Protein AF-A0AAW1SZ65-F1 (afdb_monomer_lite)

pLDDT: mean 88.44, std 11.39, range [44.0, 95.62]

Organism: NCBI:txid2026836

InterPro domains:
  IPR000554 Small ribosomal subunit protein eS7 [PF01251] (1-65)
  IPR000554 Small ribosomal subunit protein eS7 [PTHR11278] (1-68)

Secondary structure (DSSP, 8-state):
-THHHHHHHHTTS-EEEEEEEEPTTS-EEEEEEEPGGGHHHHGGGHHHHHHHHHHHHS--EEEEPPPS---

Sequence (71 aa):
VQNALLDDLVYPTEIVGRRTRYRLDGSHVMKVYLDPKDRTASEYKLETFGGVYKKLTGKEVTFEFPQQDQL

Radius of gyration: 12.33 Å; chains: 1; bounding box: 32×25×35 Å

Structure (mmCIF, N/CA/C/O backbone):
data_AF-A0AAW1SZ65-F1
#
_entry.id   AF-A0AAW1SZ65-F1
#
loop_
_atom_site.group_PDB
_atom_site.id
_atom_site.type_symbol
_atom_site.label_atom_id
_atom_site.label_alt_id
_atom_site.label_comp_id
_atom_site.label_asym_id
_atom_site.label_entity_id
_atom_site.label_seq_id
_atom_site.pdbx_PDB_ins_code
_atom_site.Cartn_x
_atom_site.Cartn_y
_atom_site.Cartn_z
_atom_site.occupancy
_atom_site.B_iso_or_equiv
_atom_site.auth_seq_id
_atom_site.auth_comp_id
_atom_site.auth_asym_id
_atom_site.auth_atom_id
_atom_site.pdbx_PDB_model_num
ATOM 1 N N . VAL A 1 1 ? -12.529 -9.108 1.137 1.00 54.72 1 VAL A N 1
ATOM 2 C CA . VAL A 1 1 ? -13.010 -8.057 0.207 1.00 54.72 1 VAL A CA 1
ATOM 3 C C . VAL A 1 1 ? -12.050 -6.864 0.120 1.00 54.72 1 VAL A C 1
ATOM 5 O O . VAL A 1 1 ? -11.716 -6.496 -0.990 1.00 54.72 1 VAL A O 1
ATOM 8 N N . GLN A 1 2 ? -11.508 -6.313 1.221 1.00 63.22 2 GLN A N 1
ATOM 9 C CA . GLN A 1 2 ? -10.579 -5.154 1.161 1.00 63.22 2 GLN A CA 1
ATOM 10 C C . GLN A 1 2 ? -9.199 -5.409 0.514 1.00 63.22 2 GLN A C 1
ATOM 12 O O . GLN A 1 2 ? -8.537 -4.451 0.138 1.00 63.22 2 GLN A O 1
ATOM 17 N N . ASN A 1 3 ? -8.769 -6.666 0.357 1.00 65.19 3 ASN A N 1
ATOM 18 C CA . ASN A 1 3 ? -7.460 -6.993 -0.227 1.00 65.19 3 ASN A CA 1
ATOM 19 C C . ASN A 1 3 ? -7.286 -6.486 -1.665 1.00 65.19 3 ASN A C 1
ATOM 21 O O . ASN A 1 3 ? -6.185 -6.071 -1.999 1.00 65.19 3 ASN A O 1
ATOM 25 N N . ALA A 1 4 ? -8.365 -6.459 -2.455 1.00 80.88 4 ALA A N 1
ATOM 26 C CA . ALA A 1 4 ? -8.331 -6.009 -3.847 1.00 80.88 4 ALA A CA 1
ATOM 27 C C . ALA A 1 4 ? -7.896 -4.539 -3.981 1.00 80.88 4 ALA A C 1
ATOM 29 O O . ALA A 1 4 ? -7.221 -4.173 -4.930 1.00 80.88 4 ALA A O 1
ATOM 30 N N . LEU A 1 5 ? -8.207 -3.706 -2.982 1.00 89.06 5 LEU A N 1
ATOM 31 C CA . LEU A 1 5 ? -7.913 -2.275 -3.033 1.00 89.06 5 LEU A CA 1
ATOM 32 C C . LEU A 1 5 ? -6.416 -1.980 -2.884 1.00 89.06 5 LEU A C 1
ATOM 34 O O . LEU A 1 5 ? -5.930 -0.989 -3.415 1.00 89.06 5 LEU A O 1
ATOM 38 N N . LEU A 1 6 ? -5.684 -2.832 -2.157 1.00 91.44 6 LEU A N 1
ATOM 39 C CA . LEU A 1 6 ? -4.229 -2.716 -2.070 1.00 91.44 6 LEU A CA 1
ATOM 40 C C . LEU A 1 6 ? -3.579 -3.090 -3.398 1.00 91.44 6 LEU A C 1
ATOM 42 O O . LEU A 1 6 ? -2.682 -2.375 -3.823 1.00 91.44 6 LEU A O 1
ATOM 46 N N . ASP A 1 7 ? -4.061 -4.158 -4.037 1.00 92.31 7 ASP A N 1
ATOM 47 C CA . ASP A 1 7 ? -3.548 -4.634 -5.323 1.00 92.31 7 ASP A CA 1
ATOM 48 C C . ASP A 1 7 ? -3.779 -3.572 -6.426 1.00 92.31 7 ASP A C 1
ATOM 50 O O . ASP A 1 7 ? -2.864 -3.257 -7.185 1.00 92.31 7 ASP A O 1
ATOM 54 N N . ASP A 1 8 ? -4.947 -2.919 -6.436 1.00 92.25 8 ASP A N 1
ATOM 55 C CA . ASP A 1 8 ? -5.257 -1.826 -7.373 1.00 92.25 8 ASP A CA 1
ATOM 56 C C . ASP A 1 8 ? -4.406 -0.567 -7.135 1.00 92.25 8 ASP A C 1
ATOM 58 O O . ASP A 1 8 ? -4.050 0.147 -8.073 1.00 92.25 8 ASP A O 1
ATOM 62 N N . LEU A 1 9 ? -4.077 -0.268 -5.875 1.00 92.31 9 LEU A N 1
ATOM 63 C CA . LEU A 1 9 ? -3.353 0.949 -5.507 1.00 92.31 9 LEU A CA 1
ATOM 64 C C . LEU A 1 9 ? -1.891 0.923 -5.958 1.00 92.31 9 LEU A C 1
ATOM 66 O O . LEU A 1 9 ? -1.328 1.974 -6.268 1.00 92.31 9 LEU A O 1
ATOM 70 N N . VAL A 1 10 ? -1.276 -0.261 -5.954 1.00 93.25 10 VAL A N 1
ATOM 71 C CA . VAL A 1 10 ? 0.155 -0.421 -6.243 1.00 93.25 10 VAL A CA 1
ATOM 72 C C . VAL A 1 10 ? 0.440 -0.843 -7.679 1.00 93.25 10 VAL A C 1
ATOM 74 O O . VAL A 1 10 ? 1.607 -0.922 -8.058 1.00 93.25 10 VAL A O 1
ATOM 77 N N . TYR A 1 11 ? -0.597 -1.040 -8.497 1.00 91.94 11 TYR A N 1
ATOM 78 C CA . TYR A 1 11 ? -0.456 -1.359 -9.913 1.00 91.94 11 TYR A CA 1
ATOM 79 C C . TYR A 1 11 ? 0.478 -0.349 -10.618 1.00 91.94 11 TYR A C 1
ATOM 81 O O . TYR A 1 11 ? 0.300 0.868 -10.470 1.00 91.94 11 TYR A O 1
ATOM 89 N N . PRO A 1 12 ? 1.490 -0.803 -11.384 1.00 93.31 12 PRO A N 1
ATOM 90 C CA . PRO A 1 12 ? 1.704 -2.158 -11.913 1.00 93.31 12 PRO A CA 1
ATOM 91 C C . PRO A 1 12 ? 2.523 -3.112 -11.024 1.00 93.31 12 PRO A C 1
ATOM 93 O O . PRO A 1 12 ? 2.792 -4.231 -11.446 1.00 93.31 12 PRO A O 1
ATOM 96 N N . THR A 1 13 ? 2.939 -2.689 -9.831 1.00 93.31 13 THR A N 1
ATOM 97 C CA . THR A 1 13 ? 3.807 -3.485 -8.957 1.00 93.31 13 THR A CA 1
ATOM 98 C C . THR A 1 13 ? 3.027 -4.532 -8.174 1.00 93.31 13 THR A C 1
ATOM 100 O O . THR A 1 13 ? 1.964 -4.254 -7.624 1.00 93.31 13 THR A O 1
ATOM 103 N N . GLU A 1 14 ? 3.581 -5.737 -8.073 1.00 92.25 14 GLU A N 1
ATOM 104 C CA . GLU A 1 14 ? 2.960 -6.838 -7.339 1.00 92.25 14 GLU A CA 1
ATOM 105 C C . GLU A 1 14 ? 3.304 -6.819 -5.842 1.00 92.25 14 GLU A C 1
ATOM 107 O O . GLU A 1 14 ? 4.415 -6.478 -5.421 1.00 92.25 14 GLU A O 1
ATOM 112 N N . ILE A 1 15 ? 2.340 -7.234 -5.016 1.00 93.94 15 ILE A N 1
ATOM 113 C CA . ILE A 1 15 ? 2.535 -7.440 -3.579 1.00 93.94 15 ILE A CA 1
ATOM 114 C C . ILE A 1 15 ? 3.072 -8.854 -3.351 1.00 93.94 15 ILE A C 1
ATOM 116 O O . ILE A 1 15 ? 2.344 -9.837 -3.487 1.00 93.94 15 ILE A O 1
ATOM 120 N N . VAL A 1 16 ? 4.325 -8.955 -2.912 1.00 94.62 16 VAL A N 1
ATOM 121 C CA . VAL A 1 16 ? 4.998 -10.232 -2.615 1.00 94.62 16 VAL A CA 1
ATOM 122 C C . VAL A 1 16 ? 4.754 -10.723 -1.188 1.00 94.62 16 VAL A C 1
ATOM 124 O O . VAL A 1 16 ? 4.957 -11.896 -0.885 1.00 94.62 16 VAL A O 1
ATOM 127 N N . GLY A 1 17 ? 4.307 -9.848 -0.284 1.00 93.06 17 GLY A N 1
ATOM 128 C CA . GLY A 1 17 ? 4.077 -10.226 1.107 1.00 93.06 17 GLY A CA 1
ATOM 129 C C . GLY A 1 17 ? 3.180 -9.263 1.871 1.00 93.06 17 GLY A C 1
ATOM 1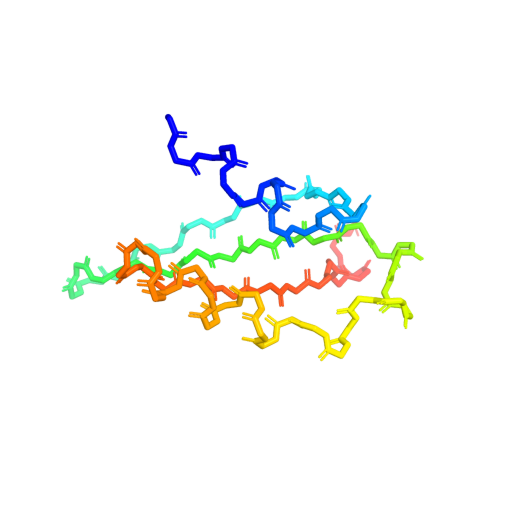30 O O . GLY A 1 17 ? 3.104 -8.072 1.580 1.00 93.06 17 GLY A O 1
ATOM 131 N N . ARG A 1 18 ? 2.498 -9.782 2.895 1.00 91.88 18 ARG A N 1
ATOM 132 C CA . ARG A 1 18 ? 1.658 -8.997 3.808 1.00 91.88 18 ARG A CA 1
ATOM 133 C C . ARG A 1 18 ? 1.874 -9.475 5.236 1.00 91.88 18 ARG A C 1
ATOM 135 O O . ARG A 1 18 ? 1.803 -10.670 5.510 1.00 91.88 18 ARG A O 1
ATOM 142 N N . ARG A 1 19 ? 2.103 -8.544 6.158 1.00 91.31 19 ARG A N 1
ATOM 143 C CA . ARG A 1 19 ? 2.257 -8.829 7.587 1.00 91.31 19 ARG A CA 1
ATOM 144 C C . ARG A 1 19 ? 1.444 -7.840 8.404 1.00 91.31 19 ARG A C 1
ATOM 146 O O . ARG A 1 19 ? 1.721 -6.647 8.396 1.00 91.31 19 ARG A O 1
ATOM 153 N N . THR A 1 20 ? 0.488 -8.335 9.178 1.00 92.06 20 THR A N 1
ATOM 154 C CA . THR A 1 20 ? -0.252 -7.512 10.140 1.00 92.06 20 THR A CA 1
ATOM 155 C C . THR A 1 20 ? 0.298 -7.748 11.537 1.00 92.06 20 THR A C 1
ATOM 157 O O . THR A 1 20 ? 0.337 -8.881 12.012 1.00 92.06 20 THR A O 1
ATOM 160 N N . ARG A 1 21 ? 0.733 -6.678 12.206 1.00 90.25 21 ARG A N 1
ATOM 161 C CA . ARG A 1 21 ? 1.115 -6.713 13.620 1.00 90.25 21 ARG A CA 1
ATOM 162 C C . ARG A 1 21 ? -0.003 -6.105 14.450 1.00 90.25 21 ARG A C 1
ATOM 164 O O . ARG A 1 21 ? -0.303 -4.925 14.293 1.00 90.25 21 ARG A O 1
ATOM 171 N N . TYR A 1 22 ? -0.551 -6.896 15.362 1.00 90.88 22 TYR A N 1
ATOM 172 C CA . TYR A 1 22 ? -1.491 -6.436 16.378 1.00 90.88 22 TYR A CA 1
ATOM 173 C C . TYR A 1 22 ? -0.718 -5.969 17.612 1.00 90.88 22 TYR A C 1
ATOM 175 O O . TYR A 1 22 ? 0.218 -6.638 18.058 1.00 90.88 22 TYR A O 1
ATOM 183 N N . ARG A 1 23 ? -1.064 -4.792 18.127 1.00 89.62 23 ARG A N 1
ATOM 184 C CA . ARG A 1 23 ? -0.527 -4.237 19.370 1.00 89.62 23 ARG A CA 1
ATOM 185 C C . ARG A 1 23 ? -1.488 -4.529 20.527 1.00 89.62 23 ARG A C 1
ATOM 187 O O . ARG A 1 23 ? -2.660 -4.826 20.318 1.00 89.62 23 ARG A O 1
ATOM 194 N N . LEU A 1 24 ? -0.978 -4.428 21.755 1.00 93.00 24 LEU A N 1
ATOM 195 C CA . LEU A 1 24 ? -1.757 -4.656 22.981 1.00 93.00 24 LEU A CA 1
ATOM 196 C C . LEU A 1 24 ? -2.848 -3.596 23.207 1.00 93.00 24 LEU A C 1
ATOM 198 O O . LEU A 1 24 ? -3.825 -3.867 23.891 1.00 93.00 24 LEU A O 1
ATOM 202 N N . ASP A 1 25 ? -2.698 -2.416 22.603 1.00 89.44 25 ASP A N 1
ATOM 203 C CA . ASP A 1 25 ? -3.684 -1.328 22.615 1.00 89.44 25 ASP A CA 1
ATOM 204 C C . ASP A 1 25 ? -4.856 -1.551 21.633 1.00 89.44 25 ASP A C 1
ATOM 206 O O . ASP A 1 25 ? -5.716 -0.688 21.484 1.00 89.44 25 ASP A O 1
ATOM 210 N N . GLY A 1 26 ? -4.890 -2.693 20.936 1.00 84.56 26 GLY A N 1
ATOM 211 C CA . GLY A 1 26 ? -5.906 -3.022 19.933 1.00 84.56 26 GLY A CA 1
ATOM 212 C C . GLY A 1 26 ? -5.656 -2.402 18.554 1.00 84.56 26 GLY A C 1
ATOM 213 O O . GLY A 1 26 ? -6.339 -2.758 17.589 1.00 84.56 26 GLY A O 1
ATOM 214 N N . SER A 1 27 ? -4.657 -1.525 18.411 1.00 85.56 27 SER A N 1
ATOM 215 C CA . SER A 1 27 ? -4.239 -1.030 17.101 1.00 85.56 27 SER A CA 1
ATOM 216 C C . SER A 1 27 ? -3.540 -2.133 16.304 1.00 85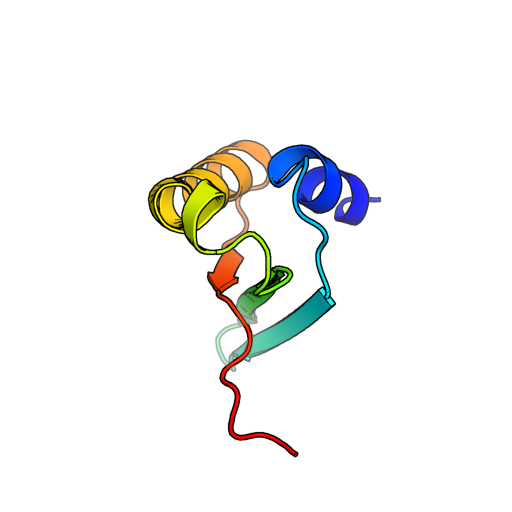.56 27 SER A C 1
ATOM 218 O O . SER A 1 27 ? -2.895 -3.034 16.849 1.00 85.56 27 SER A O 1
ATOM 220 N N . HIS A 1 28 ? -3.650 -2.068 14.980 1.00 87.19 28 HIS A N 1
ATOM 221 C CA . HIS A 1 28 ? -2.920 -2.954 14.086 1.00 87.19 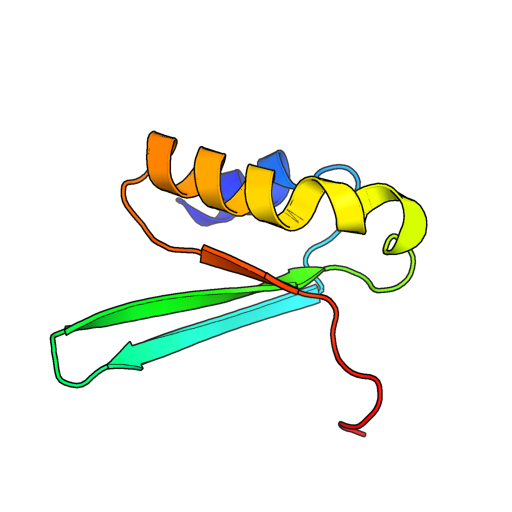28 HIS A CA 1
ATOM 222 C C . HIS A 1 28 ? -2.211 -2.144 13.011 1.00 87.19 28 HIS A C 1
ATOM 224 O O . HIS A 1 28 ? -2.753 -1.173 12.492 1.00 87.19 28 HIS A O 1
ATOM 230 N N . VAL A 1 29 ? -0.993 -2.562 12.676 1.00 88.56 29 VAL A N 1
ATOM 231 C CA . VAL A 1 29 ? -0.224 -2.004 11.560 1.00 88.56 29 VAL A CA 1
ATOM 232 C C . VAL A 1 29 ? -0.062 -3.081 10.515 1.00 88.56 29 VAL A C 1
ATOM 234 O O . VAL A 1 29 ? 0.410 -4.181 10.817 1.00 88.56 29 VAL A O 1
ATOM 237 N N . MET A 1 30 ? -0.454 -2.759 9.288 1.00 93.19 30 MET A N 1
ATOM 238 C CA . MET A 1 30 ? -0.254 -3.623 8.138 1.00 93.19 30 MET A CA 1
ATOM 239 C C . MET A 1 30 ? 1.013 -3.201 7.395 1.00 93.19 30 MET A C 1
ATOM 241 O O . MET A 1 30 ? 1.111 -2.076 6.919 1.00 93.19 30 MET A O 1
ATOM 245 N N . LYS A 1 31 ? 1.972 -4.117 7.286 1.00 93.94 31 LYS A N 1
ATOM 246 C CA . LYS A 1 31 ? 3.127 -4.001 6.400 1.00 93.94 31 LYS A CA 1
ATOM 247 C C . LYS A 1 31 ? 2.843 -4.747 5.106 1.00 93.94 31 LYS A C 1
ATOM 249 O O . LYS A 1 31 ? 2.478 -5.924 5.145 1.00 93.94 31 LYS A O 1
ATOM 254 N N . VAL A 1 32 ? 3.005 -4.062 3.984 1.00 94.94 32 VAL A N 1
ATOM 255 C CA . VAL A 1 32 ? 2.859 -4.618 2.639 1.00 94.94 32 VAL A CA 1
ATOM 256 C C . VAL A 1 32 ? 4.222 -4.578 1.968 1.00 94.94 32 VAL A C 1
ATOM 258 O O . VAL A 1 32 ? 4.871 -3.535 1.951 1.00 94.94 32 VAL A O 1
ATOM 261 N N . TYR A 1 33 ? 4.647 -5.722 1.446 1.00 95.19 33 TYR A N 1
ATOM 262 C CA . TYR A 1 33 ? 5.912 -5.879 0.749 1.00 95.19 33 TYR A CA 1
ATOM 263 C C . TYR A 1 33 ? 5.669 -5.907 -0.754 1.00 95.19 33 TYR A C 1
ATOM 265 O O . TYR A 1 33 ? 4.890 -6.736 -1.226 1.00 95.19 33 TYR A O 1
ATOM 273 N N . LEU A 1 34 ? 6.324 -5.005 -1.479 1.00 95.06 34 LEU A N 1
ATOM 274 C CA . LEU A 1 34 ? 6.271 -4.906 -2.940 1.00 95.06 34 LEU A CA 1
ATOM 275 C C . LEU A 1 34 ? 7.429 -5.670 -3.593 1.00 95.06 34 LEU A C 1
ATOM 277 O O . LEU A 1 34 ? 8.458 -5.884 -2.947 1.00 95.06 34 LEU A O 1
ATOM 281 N N . ASP A 1 35 ? 7.274 -6.076 -4.857 1.00 94.06 35 ASP A N 1
ATOM 282 C CA . ASP A 1 35 ? 8.357 -6.723 -5.608 1.00 94.06 35 ASP A CA 1
ATOM 283 C C . ASP A 1 35 ? 9.578 -5.777 -5.697 1.00 94.06 35 ASP A C 1
ATOM 285 O O . ASP A 1 35 ? 9.465 -4.658 -6.211 1.00 94.06 35 ASP A O 1
ATOM 289 N N . PRO A 1 36 ? 10.762 -6.188 -5.200 1.00 92.38 36 PRO A N 1
ATOM 290 C CA . PRO A 1 36 ? 11.971 -5.370 -5.245 1.00 92.38 36 PRO A CA 1
ATOM 291 C C . PRO A 1 36 ? 12.429 -4.999 -6.663 1.00 92.38 36 PRO A C 1
ATOM 293 O O . PRO A 1 36 ? 13.177 -4.030 -6.803 1.00 92.38 36 PRO A O 1
ATOM 296 N N . LYS A 1 37 ? 11.986 -5.709 -7.713 1.00 91.94 37 LYS A N 1
ATOM 297 C CA . LYS A 1 37 ? 12.300 -5.371 -9.114 1.00 91.94 37 LYS A CA 1
ATOM 298 C C . LYS A 1 37 ? 11.783 -3.992 -9.524 1.00 91.94 37 LYS A C 1
ATOM 300 O O . LYS A 1 37 ? 12.439 -3.308 -10.304 1.00 91.94 37 LYS A O 1
ATOM 305 N N . ASP A 1 38 ? 10.663 -3.562 -8.949 1.00 91.94 38 ASP A N 1
ATOM 306 C CA . ASP A 1 38 ? 10.007 -2.298 -9.294 1.00 91.94 38 ASP A CA 1
ATOM 307 C C . ASP A 1 38 ? 10.407 -1.137 -8.378 1.00 91.94 38 ASP A C 1
ATOM 309 O O . ASP A 1 38 ? 9.829 -0.045 -8.453 1.00 91.94 38 ASP A O 1
ATOM 313 N N . ARG A 1 39 ? 11.401 -1.343 -7.505 1.00 91.69 39 ARG A N 1
ATOM 314 C CA . ARG A 1 39 ? 11.797 -0.368 -6.485 1.00 91.69 39 ARG A CA 1
ATOM 315 C C . ARG A 1 39 ? 12.071 1.012 -7.063 1.00 91.69 39 ARG A C 1
ATOM 317 O O . ARG A 1 39 ? 11.494 1.994 -6.607 1.00 91.69 39 ARG A O 1
ATOM 324 N N . THR A 1 40 ? 12.868 1.090 -8.121 1.00 92.31 40 THR A N 1
ATOM 325 C CA . THR A 1 40 ? 13.234 2.364 -8.756 1.00 92.31 40 THR A CA 1
ATOM 326 C C . THR A 1 40 ? 12.018 3.145 -9.271 1.00 92.31 40 THR A C 1
ATOM 328 O O . THR A 1 40 ? 12.032 4.373 -9.266 1.00 92.31 40 THR A O 1
ATOM 331 N N . ALA A 1 41 ? 10.950 2.456 -9.685 1.00 90.19 41 ALA A N 1
ATOM 332 C CA . ALA A 1 41 ? 9.753 3.075 -10.254 1.00 90.19 41 ALA A CA 1
ATOM 333 C C . ALA A 1 41 ? 8.671 3.423 -9.212 1.00 90.19 41 ALA A C 1
ATOM 335 O O . ALA A 1 41 ? 7.774 4.221 -9.502 1.00 90.19 41 ALA A O 1
ATOM 336 N N . SER A 1 42 ? 8.721 2.826 -8.018 1.00 91.38 42 SER A N 1
ATOM 337 C CA . SER A 1 42 ? 7.642 2.915 -7.021 1.00 91.38 42 SER A CA 1
ATOM 338 C C . SER A 1 42 ? 8.077 3.453 -5.652 1.00 91.38 42 SER A C 1
ATOM 340 O O . SER A 1 42 ? 7.219 3.888 -4.885 1.00 91.38 42 SER A O 1
ATOM 342 N N . GLU A 1 43 ? 9.379 3.535 -5.355 1.00 91.88 43 GLU A N 1
ATOM 343 C CA . GLU A 1 43 ? 9.906 3.985 -4.052 1.00 91.88 43 GLU A CA 1
ATOM 344 C C . GLU A 1 43 ? 9.432 5.393 -3.661 1.00 91.88 43 GLU A C 1
ATOM 346 O O . GLU A 1 43 ? 9.030 5.623 -2.522 1.00 91.88 43 GLU A O 1
ATOM 351 N N . TYR A 1 44 ? 9.359 6.322 -4.616 1.00 94.50 44 TYR A N 1
ATOM 352 C CA . TYR A 1 44 ? 8.881 7.684 -4.356 1.00 94.50 44 TYR A CA 1
ATOM 353 C C . TYR A 1 44 ? 7.368 7.776 -4.077 1.00 94.50 44 TYR A C 1
ATOM 355 O O . TYR A 1 44 ? 6.883 8.826 -3.660 1.00 94.50 44 TYR A O 1
ATOM 363 N N . LYS A 1 45 ? 6.603 6.701 -4.316 1.00 94.00 45 LYS A N 1
ATOM 364 C CA . LYS A 1 45 ? 5.139 6.660 -4.143 1.00 94.00 45 LYS A CA 1
ATOM 365 C C . LYS A 1 45 ? 4.698 6.013 -2.829 1.00 94.00 45 LYS A C 1
ATOM 367 O O . LYS A 1 45 ? 3.524 6.124 -2.483 1.00 94.00 45 LYS A O 1
ATOM 372 N N . LEU A 1 46 ? 5.599 5.357 -2.092 1.00 94.62 46 LEU A N 1
ATOM 373 C CA . LEU A 1 46 ? 5.247 4.515 -0.936 1.00 94.62 46 LEU A CA 1
ATOM 374 C C . LEU A 1 46 ? 4.427 5.260 0.128 1.00 94.62 46 LEU A C 1
ATOM 376 O O . LEU A 1 46 ? 3.410 4.751 0.604 1.00 94.62 46 LEU A O 1
ATOM 380 N N . GLU A 1 47 ? 4.827 6.489 0.461 1.00 94.38 47 GLU A N 1
ATOM 381 C CA . GLU A 1 47 ? 4.104 7.329 1.423 1.00 94.38 47 GLU A CA 1
ATOM 382 C C . GLU A 1 47 ? 2.708 7.711 0.906 1.00 94.38 47 GLU A C 1
ATOM 384 O O . GLU A 1 47 ? 1.726 7.704 1.653 1.00 94.38 47 GLU A O 1
ATOM 389 N N . THR A 1 48 ? 2.594 7.959 -0.402 1.00 95.62 48 THR A N 1
ATOM 390 C CA . THR A 1 48 ? 1.322 8.306 -1.047 1.00 95.62 48 THR A CA 1
ATOM 391 C C . THR A 1 48 ? 0.348 7.133 -1.005 1.00 95.62 48 THR A C 1
ATOM 393 O O . THR A 1 48 ? -0.822 7.330 -0.677 1.00 95.62 48 THR A O 1
ATOM 396 N N . PHE A 1 49 ? 0.811 5.905 -1.257 1.00 95.31 49 PHE A N 1
ATOM 397 C CA . PHE A 1 49 ? -0.032 4.714 -1.136 1.00 95.31 49 PHE A CA 1
ATOM 398 C C . PHE A 1 49 ? -0.597 4.568 0.286 1.00 95.31 49 PHE A C 1
ATOM 400 O O . PHE A 1 49 ? -1.801 4.375 0.469 1.00 95.31 49 PHE A O 1
ATOM 407 N N . GLY A 1 50 ? 0.244 4.742 1.310 1.00 94.62 50 GLY A N 1
ATOM 408 C CA . GLY A 1 50 ? -0.198 4.721 2.708 1.00 94.62 50 GLY A CA 1
ATOM 409 C C . GLY A 1 50 ? -1.262 5.783 3.003 1.00 94.62 50 GLY A C 1
ATOM 410 O O . GLY A 1 50 ? -2.304 5.483 3.594 1.00 94.62 50 GLY A O 1
ATOM 411 N N . GLY A 1 51 ? -1.043 7.012 2.527 1.00 95.31 51 GLY A N 1
ATOM 412 C CA . GLY A 1 51 ? -1.981 8.124 2.682 1.00 95.31 51 GLY A CA 1
ATOM 413 C C . GLY A 1 51 ? -3.333 7.881 2.003 1.00 95.31 51 GLY A C 1
ATOM 414 O O . GLY A 1 51 ? -4.378 8.078 2.628 1.00 95.31 51 GLY A O 1
ATOM 415 N N . VAL A 1 52 ? -3.333 7.403 0.754 1.00 94.88 52 VAL A N 1
ATOM 416 C CA . VAL A 1 52 ? -4.560 7.098 -0.003 1.00 94.88 52 VAL A CA 1
ATOM 417 C C . VAL A 1 52 ? -5.343 5.973 0.667 1.00 94.88 52 VAL A C 1
ATOM 419 O O . VAL A 1 52 ? -6.545 6.114 0.899 1.00 94.88 52 VAL A O 1
ATOM 422 N N . TYR A 1 53 ? -4.676 4.887 1.063 1.00 93.56 53 TYR A N 1
ATOM 423 C CA . TYR A 1 53 ? -5.338 3.775 1.741 1.00 93.56 5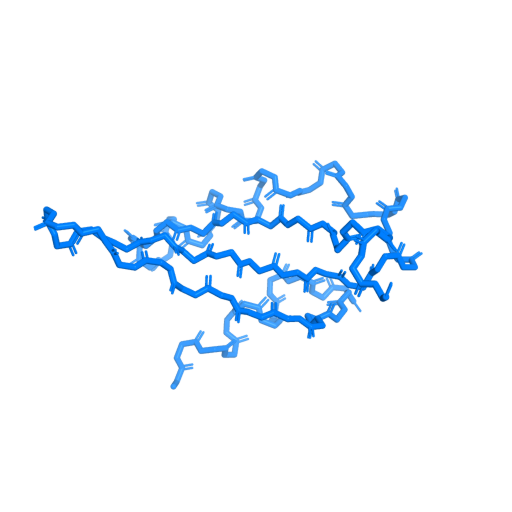3 TYR A CA 1
ATOM 424 C C . TYR A 1 53 ? -5.948 4.200 3.084 1.00 93.56 53 TYR A C 1
ATOM 426 O O . TYR A 1 53 ? -7.099 3.855 3.379 1.00 93.56 53 TYR A O 1
ATOM 434 N N . LYS A 1 54 ? -5.231 5.021 3.865 1.00 93.44 54 LYS A N 1
ATOM 435 C CA . LYS A 1 54 ? -5.749 5.609 5.109 1.00 93.44 54 LYS A CA 1
ATOM 436 C C . LYS A 1 54 ? -6.951 6.510 4.845 1.00 93.44 54 LYS A C 1
ATOM 438 O O . LYS A 1 54 ? -7.922 6.455 5.594 1.00 93.44 54 LYS A O 1
ATOM 443 N N . LYS A 1 55 ? -6.935 7.300 3.768 1.00 94.25 55 LYS A N 1
ATOM 444 C CA . LYS A 1 55 ? -8.056 8.177 3.406 1.00 94.25 55 LYS A CA 1
ATOM 445 C C . LYS A 1 55 ? -9.305 7.401 2.977 1.00 94.25 55 LYS A C 1
ATOM 447 O O . LYS A 1 55 ? -10.405 7.826 3.316 1.00 94.2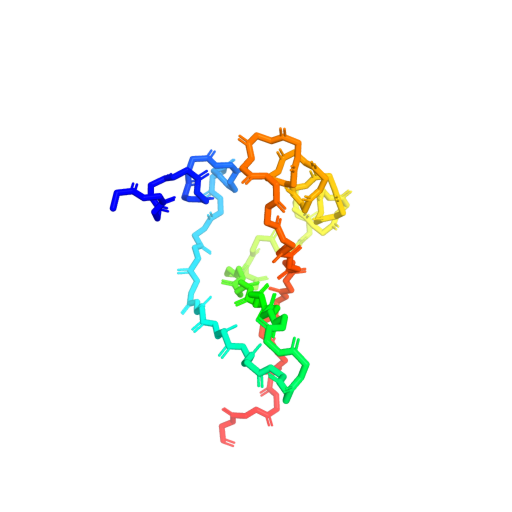5 55 LYS A O 1
ATOM 452 N N . LEU A 1 56 ? -9.140 6.286 2.264 1.00 91.94 56 LEU A N 1
ATOM 453 C CA . LEU A 1 56 ? -10.249 5.466 1.762 1.00 91.94 56 LEU A CA 1
ATOM 454 C C . LEU A 1 56 ? -10.826 4.511 2.816 1.00 91.94 56 LEU A C 1
ATOM 456 O O . LEU A 1 56 ? -12.021 4.232 2.796 1.00 91.94 56 LEU A O 1
ATOM 460 N N . THR A 1 57 ? -9.994 3.994 3.725 1.00 90.62 57 THR A N 1
ATOM 461 C CA . THR A 1 57 ? -10.390 2.902 4.639 1.00 90.62 57 THR A CA 1
ATOM 462 C C . THR A 1 57 ? -10.293 3.247 6.123 1.00 90.62 57 THR A C 1
ATOM 464 O O . THR A 1 57 ? -10.802 2.495 6.953 1.00 90.62 57 THR A O 1
ATOM 467 N N . GLY A 1 58 ? -9.613 4.340 6.478 1.00 90.00 58 GLY A N 1
ATOM 468 C CA . GLY A 1 58 ? -9.291 4.693 7.862 1.00 90.00 58 GLY A CA 1
ATOM 469 C C . GLY A 1 58 ? -8.197 3.830 8.503 1.00 90.00 58 GLY A C 1
ATOM 470 O O . GLY A 1 58 ? -7.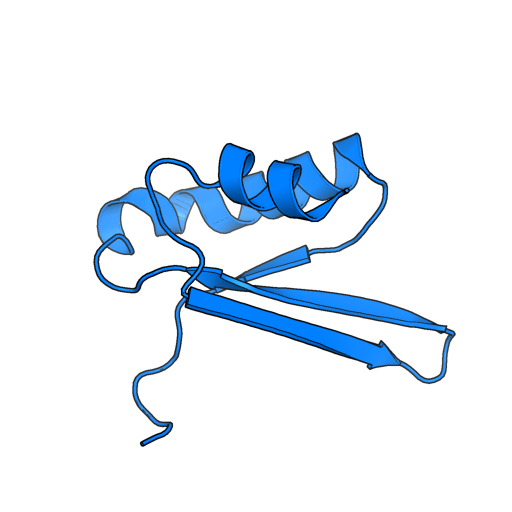880 4.036 9.671 1.00 90.00 58 GLY A O 1
ATOM 471 N N . LYS A 1 59 ? -7.614 2.868 7.774 1.00 88.94 59 LYS A N 1
ATOM 472 C CA . LYS A 1 59 ? -6.608 1.935 8.299 1.00 88.94 59 LYS A CA 1
ATOM 473 C C . LYS A 1 59 ? -5.194 2.368 7.941 1.00 88.94 59 LYS A C 1
ATOM 475 O O . LYS A 1 59 ? -4.943 2.863 6.846 1.00 88.94 59 LYS A O 1
ATOM 480 N N . GLU A 1 60 ? -4.260 2.129 8.855 1.00 90.75 60 GLU A N 1
ATOM 481 C CA . GLU A 1 60 ? -2.845 2.402 8.617 1.00 90.75 60 GLU A CA 1
ATOM 482 C C . GLU A 1 60 ? -2.158 1.226 7.923 1.00 90.75 60 GLU A C 1
ATOM 484 O O . GLU A 1 60 ? -2.252 0.070 8.351 1.00 90.75 60 GLU A O 1
ATOM 489 N N . VAL A 1 61 ? -1.440 1.547 6.850 1.00 93.75 61 VAL A N 1
ATOM 490 C CA . VAL A 1 61 ? -0.625 0.612 6.082 1.00 93.75 61 VAL A CA 1
ATOM 491 C C . VAL A 1 61 ? 0.712 1.267 5.757 1.00 93.75 61 VAL A C 1
ATOM 493 O O . VAL A 1 61 ? 0.774 2.467 5.487 1.00 93.75 61 VAL A O 1
ATOM 496 N N . THR A 1 62 ? 1.778 0.479 5.785 1.00 94.25 62 THR A N 1
ATOM 497 C CA . THR A 1 62 ? 3.120 0.897 5.379 1.00 94.25 62 THR A CA 1
ATOM 498 C C . THR A 1 62 ? 3.610 -0.013 4.262 1.00 94.25 62 THR A C 1
ATOM 500 O O . THR A 1 62 ? 3.558 -1.239 4.402 1.00 94.25 62 THR A O 1
ATOM 503 N N . PHE A 1 63 ? 4.088 0.585 3.174 1.00 95.12 63 PHE A N 1
ATOM 504 C CA . PHE A 1 63 ? 4.635 -0.124 2.021 1.00 95.12 63 PHE A CA 1
ATOM 505 C C . PHE A 1 63 ? 6.161 -0.112 2.086 1.00 95.12 63 PHE A C 1
ATOM 507 O O . PHE A 1 63 ? 6.763 0.940 2.288 1.00 95.12 63 PHE A O 1
ATOM 514 N N . GLU A 1 64 ? 6.777 -1.279 1.937 1.00 94.38 64 GLU A N 1
ATOM 515 C CA . GLU A 1 64 ? 8.227 -1.476 1.998 1.00 94.38 64 GLU A CA 1
ATOM 516 C C . GLU A 1 64 ? 8.645 -2.500 0.926 1.00 94.38 64 GLU A C 1
ATOM 518 O O . GLU A 1 64 ? 7.820 -3.259 0.418 1.00 94.38 64 GLU A O 1
ATOM 523 N N . PHE A 1 65 ? 9.932 -2.561 0.593 1.00 93.19 65 PHE A N 1
ATOM 524 C CA . PHE A 1 65 ? 10.495 -3.682 -0.166 1.00 93.19 65 PHE A CA 1
ATOM 525 C C . PHE A 1 65 ? 11.101 -4.695 0.812 1.00 93.19 65 PHE A C 1
ATOM 527 O O . PHE A 1 65 ? 11.604 -4.286 1.864 1.00 93.19 65 PHE A O 1
ATOM 534 N N . PRO A 1 66 ? 11.062 -6.004 0.515 1.00 90.62 66 PRO A N 1
ATOM 535 C CA . PRO A 1 66 ? 11.731 -6.996 1.347 1.00 90.62 66 PRO A CA 1
ATOM 536 C C . PRO A 1 66 ? 13.235 -6.690 1.433 1.00 90.62 66 PRO A C 1
ATOM 538 O O . PRO A 1 66 ? 13.882 -6.402 0.426 1.00 90.62 66 PRO A O 1
ATOM 541 N N . GLN A 1 67 ? 13.792 -6.734 2.645 1.00 80.56 67 GLN A N 1
ATOM 542 C CA . GLN A 1 67 ? 15.241 -6.672 2.848 1.00 80.56 67 GLN A CA 1
ATOM 543 C C . GLN A 1 67 ? 15.852 -8.007 2.406 1.00 80.56 67 GLN A C 1
ATOM 545 O O . GLN A 1 67 ? 15.321 -9.060 2.749 1.00 80.56 67 GLN A O 1
ATOM 550 N N . GLN A 1 68 ? 16.954 -7.964 1.651 1.00 65.94 68 GLN A N 1
ATOM 551 C CA . GLN A 1 68 ? 17.630 -9.154 1.107 1.00 65.94 68 GLN A CA 1
ATOM 552 C C . GLN A 1 68 ? 18.150 -10.136 2.180 1.00 65.94 68 GLN A C 1
ATOM 554 O O . GLN A 1 68 ? 18.470 -11.269 1.840 1.00 65.94 68 GLN A O 1
ATOM 559 N N . ASP A 1 69 ? 18.165 -9.755 3.461 1.00 53.56 69 ASP A N 1
ATOM 560 C CA . ASP A 1 69 ? 18.833 -10.492 4.546 1.00 53.56 69 ASP A CA 1
ATOM 561 C C . ASP A 1 69 ? 17.933 -11.469 5.338 1.00 53.56 69 ASP A C 1
ATOM 563 O O . ASP A 1 69 ? 18.137 -11.686 6.532 1.00 53.56 69 ASP A O 1
ATOM 567 N N . GLN A 1 70 ? 16.919 -12.072 4.711 1.00 45.97 70 GLN A N 1
ATOM 568 C CA . GLN A 1 70 ? 16.168 -13.192 5.308 1.00 45.97 70 GLN A CA 1
ATOM 569 C C . GLN A 1 70 ? 16.059 -14.363 4.327 1.00 45.97 70 GLN A C 1
ATOM 571 O O . GLN A 1 70 ? 14.968 -14.714 3.874 1.00 45.97 70 GLN A O 1
ATOM 576 N N . LEU A 1 71 ? 17.214 -14.950 4.007 1.00 44.00 71 LEU A N 1
ATOM 577 C CA . LEU A 1 71 ? 17.362 -16.315 3.501 1.00 44.00 71 LEU A CA 1
ATOM 578 C C . LEU A 1 71 ? 18.347 -17.067 4.396 1.00 44.00 71 LEU A C 1
ATOM 580 O O . LEU A 1 71 ? 19.409 -16.482 4.705 1.00 44.00 71 LEU A O 1
#

Foldseek 3Di:
DCPVVLQVLQPPWDFPDWDWDADPVRAIEIETATAPVCCVVCVVCQVVSQVVCCVVPVHGYGYDHDDPPDD